Protein AF-A0A392SHP5-F1 (afdb_monomer_lite)

Radius of gyration: 16.75 Å; chains: 1; bounding box: 42×37×48 Å

Foldseek 3Di:
DDPPPCPPDWDKDWFKFWKWFDDDPVDTAIWMWGHDPPWIWIGGPVDIDTDDPVVVVPQCDDPDPPPPGSIHGDDIDIDTPPDD

pLDDT: mean 80.72, std 15.35, range [43.25, 95.69]

Secondary structure (DSSP, 8-state):
-----------EEEEEEEEEEEEETTEEEEEEEEEETTEEEEEETTEEEEE-HHHHHHTT--SSTT----EEEEEEEEEETT--

InterPro domains:
  IPR001394 Peptidase C19, ubiquitin carboxyl-terminal hydrolase [PF00443] (5-78)
  IPR018200 Ubiquitin specific protease, conserved site [PS00973] (12-30)
  IPR028889 Ubiquitin specific protease UPS, catalytic domain [PS50235] (1-81)
  IPR038765 Papain-like cysteine peptidase superfamily [SSF54001] (5-80)
  IPR050164 Ubiquitin carboxyl-terminal hydrolases [PTHR24006] (12-82)

Sequence (84 aa):
MSDTDEEADIEYSLFAVVVHVGSGPNHGHYVCLVKNHNHWLCFDDETVEAVDESSVQTFFGSTQDFNNNTDHGYILFYESINRN

Structure (mmCIF, N/CA/C/O backbone):
data_AF-A0A392SHP5-F1
#
_entry.id   AF-A0A392SHP5-F1
#
loop_
_atom_site.group_PDB
_atom_site.id
_atom_site.type_symbol
_atom_site.label_atom_id
_atom_site.label_alt_id
_atom_site.label_comp_id
_atom_site.label_asym_id
_atom_site.label_entity_id
_atom_site.label_seq_id
_atom_site.pdbx_PDB_ins_code
_atom_site.Cartn_x
_atom_site.Cartn_y
_atom_site.Cartn_z
_atom_site.occupancy
_atom_site.B_iso_or_equiv
_atom_site.auth_seq_id
_atom_site.auth_comp_id
_atom_site.auth_asym_id
_atom_site.auth_atom_id
_atom_site.pdbx_PDB_model_num
ATOM 1 N N . MET A 1 1 ? -21.871 24.899 34.501 1.00 43.25 1 MET A N 1
ATOM 2 C CA . MET A 1 1 ? -21.898 24.738 33.037 1.00 43.25 1 MET A CA 1
ATOM 3 C C . MET A 1 1 ? -20.814 23.731 32.738 1.00 43.25 1 MET A C 1
ATOM 5 O O . MET A 1 1 ? -19.654 24.046 32.949 1.00 43.25 1 MET A O 1
ATOM 9 N N . SER A 1 2 ? -21.210 22.480 32.523 1.00 45.53 2 SER A N 1
ATOM 10 C CA . SER A 1 2 ? -20.308 21.353 32.298 1.00 45.53 2 SER A CA 1
ATOM 11 C C . SER A 1 2 ? -20.144 21.192 30.795 1.00 45.53 2 SER A C 1
ATOM 13 O O . SER A 1 2 ? -21.026 20.633 30.147 1.00 45.53 2 SER A O 1
ATOM 15 N N . ASP A 1 3 ? -19.047 21.721 30.265 1.00 53.59 3 ASP A N 1
ATOM 16 C CA . ASP A 1 3 ? -18.550 21.365 28.938 1.00 53.59 3 ASP A CA 1
ATOM 17 C C . ASP A 1 3 ? -18.002 19.934 29.023 1.00 53.59 3 ASP A C 1
ATOM 19 O O . ASP A 1 3 ? -16.815 19.704 29.239 1.00 53.59 3 ASP A O 1
ATOM 23 N N . THR A 1 4 ? -18.902 18.956 28.973 1.00 55.47 4 THR A N 1
ATOM 24 C CA . THR A 1 4 ? -18.566 17.564 28.669 1.00 55.47 4 THR A CA 1
ATOM 25 C C . THR A 1 4 ? -19.112 17.284 27.283 1.00 55.47 4 THR A C 1
ATOM 27 O O . THR A 1 4 ? -20.098 16.566 27.126 1.00 55.47 4 THR A O 1
ATOM 30 N N . ASP A 1 5 ? -18.504 17.914 26.280 1.00 57.53 5 ASP A N 1
ATOM 31 C CA . ASP A 1 5 ? -18.524 17.369 24.929 1.00 57.53 5 ASP A CA 1
ATOM 32 C C . ASP A 1 5 ? -17.672 16.097 24.974 1.00 57.53 5 ASP A C 1
ATOM 34 O O . ASP A 1 5 ? -16.460 16.106 24.763 1.00 57.53 5 ASP A O 1
ATOM 38 N N . GLU A 1 6 ? -18.312 14.997 25.370 1.00 59.78 6 GLU A N 1
ATOM 39 C CA . GLU A 1 6 ? -17.809 13.646 25.161 1.00 59.78 6 GLU A CA 1
ATOM 40 C C . GLU A 1 6 ? -17.827 13.379 23.648 1.00 59.78 6 GLU A C 1
ATOM 42 O O . GLU A 1 6 ? -18.686 12.662 23.133 1.00 59.78 6 GLU A O 1
ATOM 47 N N . GLU A 1 7 ? -16.891 13.969 22.901 1.00 62.91 7 GLU A N 1
ATOM 48 C CA . GLU A 1 7 ? -16.461 13.373 21.639 1.00 62.91 7 GLU A CA 1
ATOM 49 C C . GLU A 1 7 ? -15.792 12.047 22.007 1.00 62.91 7 GLU A C 1
ATOM 51 O O . GLU A 1 7 ? -14.591 11.973 22.246 1.00 62.91 7 GLU A O 1
ATOM 56 N N . ALA A 1 8 ? -16.611 11.006 22.173 1.00 72.25 8 ALA A N 1
ATOM 57 C CA . ALA A 1 8 ? -16.132 9.656 22.406 1.00 72.25 8 ALA A CA 1
ATOM 58 C C . ALA A 1 8 ? -15.137 9.296 21.297 1.00 72.25 8 ALA A C 1
ATOM 60 O O . ALA A 1 8 ? -15.441 9.491 20.117 1.00 72.25 8 ALA A O 1
ATOM 61 N N . ASP A 1 9 ? -13.967 8.777 21.679 1.00 81.88 9 ASP A N 1
ATOM 62 C CA . ASP A 1 9 ? -12.938 8.355 20.732 1.00 81.88 9 ASP A CA 1
ATOM 63 C C . ASP A 1 9 ? -13.558 7.444 19.661 1.00 81.88 9 ASP A C 1
ATOM 65 O O . ASP A 1 9 ? -14.134 6.391 19.955 1.00 81.88 9 ASP A O 1
ATOM 69 N N . ILE A 1 10 ? -13.465 7.868 18.399 1.00 85.88 10 ILE A N 1
ATOM 70 C CA . ILE A 1 10 ? -13.959 7.086 17.269 1.00 85.88 10 ILE A CA 1
ATOM 71 C C . ILE A 1 10 ? -12.813 6.214 16.773 1.00 85.88 10 ILE A C 1
ATOM 73 O O . ILE A 1 10 ? -11.832 6.709 16.220 1.00 85.88 10 ILE A O 1
ATOM 77 N N . GLU A 1 11 ? -12.959 4.905 16.944 1.00 90.56 11 GLU A N 1
ATOM 78 C CA . GLU A 1 11 ? -12.022 3.928 16.403 1.00 90.56 11 GLU A CA 1
ATOM 79 C C . GLU A 1 11 ? -12.236 3.744 14.894 1.00 90.56 11 GLU A C 1
ATOM 81 O O . GLU A 1 11 ? -13.373 3.656 14.408 1.00 90.56 11 GLU A O 1
ATOM 86 N N . TYR A 1 12 ? -11.128 3.669 14.159 1.00 91.75 12 TYR A N 1
ATOM 87 C CA . TYR A 1 12 ? -11.107 3.467 12.719 1.00 91.75 12 TYR A CA 1
ATOM 88 C C . TYR A 1 12 ? -10.250 2.255 12.350 1.00 91.75 12 TYR A C 1
ATOM 90 O O . TYR A 1 12 ? -9.143 2.089 12.861 1.00 91.75 12 TYR A O 1
ATOM 98 N N . SER A 1 13 ? -10.738 1.449 11.410 1.00 91.31 13 SER A N 1
ATOM 99 C CA . SER A 1 13 ? -10.006 0.327 10.823 1.00 91.31 13 SER A CA 1
ATOM 100 C C . SER A 1 13 ? -9.518 0.694 9.425 1.00 91.31 13 SER A C 1
ATOM 102 O O . SER A 1 13 ? -10.271 1.250 8.623 1.00 91.31 13 SER A O 1
ATOM 104 N N . LEU A 1 14 ? -8.253 0.392 9.127 1.00 91.19 14 LEU A N 1
ATOM 105 C CA . LEU A 1 14 ? -7.710 0.525 7.777 1.00 91.19 14 LEU A CA 1
ATOM 106 C C . LEU A 1 14 ? -8.269 -0.602 6.908 1.00 91.19 14 LEU A C 1
ATOM 108 O O . LEU A 1 14 ? -8.053 -1.778 7.212 1.00 91.19 14 LEU A O 1
ATOM 112 N N . PHE A 1 15 ? -8.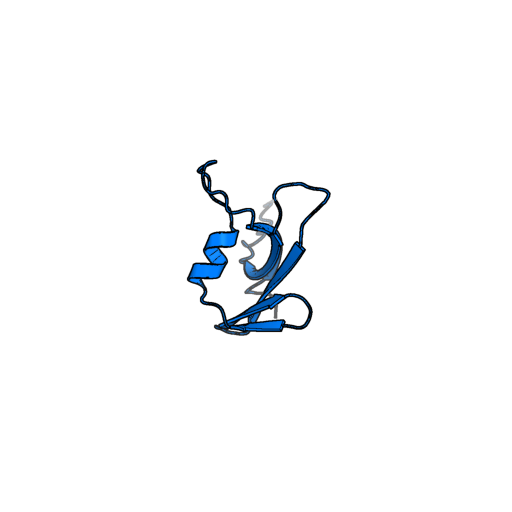920 -0.247 5.803 1.00 92.88 15 PHE A N 1
ATOM 113 C CA . PHE A 1 15 ? -9.468 -1.233 4.870 1.00 92.88 15 PHE A CA 1
ATOM 114 C C . PHE A 1 15 ? -8.970 -1.056 3.435 1.00 92.88 15 PHE A C 1
ATOM 116 O O . PHE A 1 15 ? 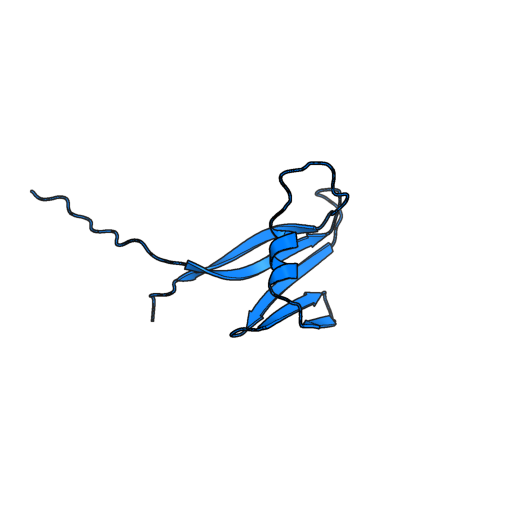-9.110 -1.984 2.648 1.00 92.88 15 PHE A O 1
ATOM 123 N N . 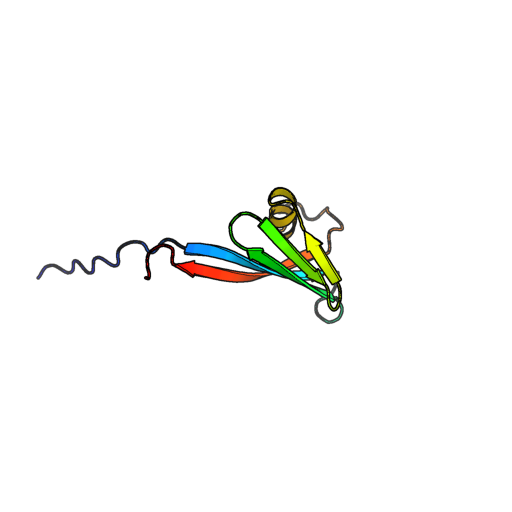ALA A 1 16 ? -8.370 0.080 3.067 1.00 93.81 16 ALA A N 1
ATOM 124 C CA . ALA A 1 16 ? -7.700 0.197 1.775 1.00 93.81 16 ALA A CA 1
ATOM 125 C C . ALA A 1 16 ? -6.516 1.169 1.786 1.00 93.81 16 ALA A C 1
ATOM 127 O O . ALA A 1 16 ? -6.483 2.131 2.555 1.00 93.81 16 ALA A O 1
ATOM 128 N N . VAL A 1 17 ? -5.548 0.924 0.905 1.00 93.06 17 VAL A N 1
ATOM 129 C CA . VAL A 1 17 ? -4.360 1.758 0.699 1.00 93.06 17 VAL A CA 1
ATOM 130 C C . VAL A 1 17 ? -4.093 1.876 -0.794 1.00 93.06 17 VAL A C 1
ATOM 132 O O . VAL A 1 17 ? -3.939 0.869 -1.478 1.00 93.06 17 VAL A O 1
ATOM 135 N N . VAL A 1 18 ? -3.980 3.102 -1.294 1.00 93.12 18 VAL A N 1
ATOM 136 C CA . VAL A 1 18 ? -3.396 3.359 -2.615 1.00 93.12 18 VAL A CA 1
ATOM 137 C C . VAL A 1 18 ? -1.896 3.513 -2.435 1.00 93.12 18 VAL A C 1
ATOM 139 O O . VAL A 1 18 ? -1.446 4.363 -1.663 1.00 93.12 18 VAL A O 1
ATOM 142 N N . VAL A 1 19 ? -1.135 2.697 -3.150 1.00 91.50 19 VAL A N 1
ATOM 143 C CA . VAL A 1 19 ? 0.325 2.671 -3.124 1.00 91.50 19 VAL A CA 1
ATOM 144 C C . VAL A 1 19 ? 0.840 3.318 -4.400 1.00 91.50 19 VAL A C 1
ATOM 146 O O . VAL A 1 19 ? 0.405 2.969 -5.494 1.00 91.50 19 VAL A O 1
ATOM 149 N N . HIS A 1 20 ? 1.770 4.255 -4.256 1.00 90.75 20 HIS A N 1
ATOM 150 C CA . HIS A 1 20 ? 2.568 4.756 -5.365 1.00 90.75 20 HIS A CA 1
ATOM 151 C C . HIS A 1 20 ? 3.853 3.936 -5.463 1.00 90.75 20 HIS A C 1
ATOM 153 O O . HIS A 1 20 ? 4.621 3.892 -4.505 1.00 90.75 20 HIS A O 1
ATOM 159 N N . VAL A 1 21 ? 4.078 3.323 -6.618 1.00 89.19 21 VAL A N 1
ATOM 160 C CA . VAL A 1 21 ? 5.263 2.548 -6.986 1.00 89.19 21 VAL A CA 1
ATOM 161 C C . VAL A 1 21 ? 6.100 3.409 -7.925 1.00 89.19 21 VAL A C 1
ATOM 163 O O . VAL A 1 21 ? 5.832 3.504 -9.124 1.00 89.19 21 VAL A O 1
ATOM 166 N N . GLY A 1 22 ? 7.098 4.102 -7.390 1.00 85.94 22 GLY A N 1
ATOM 167 C CA . GLY A 1 22 ? 7.963 4.954 -8.201 1.00 85.94 22 GLY A CA 1
ATOM 168 C C . GLY A 1 22 ? 8.912 5.817 -7.383 1.00 85.94 22 GLY A C 1
ATOM 169 O O . GLY A 1 22 ? 8.608 6.240 -6.272 1.00 85.94 22 GLY A O 1
ATOM 170 N N . SER A 1 23 ? 10.085 6.096 -7.947 1.00 80.06 23 SER A N 1
ATOM 171 C CA . SER A 1 23 ? 11.138 6.883 -7.292 1.00 80.06 23 SER A CA 1
ATOM 172 C C . SER A 1 23 ? 10.951 8.398 -7.415 1.00 80.06 23 SER A C 1
ATOM 174 O O . SER A 1 23 ? 11.637 9.158 -6.732 1.00 80.06 23 SER A O 1
ATOM 176 N N . GLY A 1 24 ? 10.053 8.857 -8.291 1.00 79.38 24 GLY A N 1
ATOM 177 C CA . GLY A 1 24 ? 9.804 10.273 -8.541 1.00 79.38 24 GLY A CA 1
ATOM 178 C C . GLY A 1 24 ? 8.318 10.629 -8.458 1.00 79.38 24 GLY A C 1
ATOM 179 O O . GLY A 1 24 ? 7.469 9.782 -8.702 1.00 79.38 24 GLY A O 1
ATOM 180 N N . PRO A 1 25 ? 7.976 11.896 -8.178 1.00 79.69 25 PRO A N 1
ATOM 181 C CA . PRO A 1 25 ? 6.583 12.316 -7.994 1.00 79.69 25 PRO A CA 1
ATOM 182 C C . PRO A 1 25 ? 5.783 12.423 -9.303 1.00 79.69 25 PRO A C 1
ATOM 184 O O . PRO A 1 25 ? 4.561 12.456 -9.273 1.00 79.69 25 PRO A O 1
ATOM 187 N N . ASN A 1 26 ? 6.465 12.527 -10.450 1.00 83.94 26 ASN A N 1
ATOM 188 C CA . ASN A 1 26 ? 5.831 12.727 -11.761 1.00 83.94 26 ASN A CA 1
ATOM 189 C C . ASN A 1 26 ? 5.739 11.439 -12.590 1.00 83.94 26 ASN A C 1
ATOM 191 O O . ASN A 1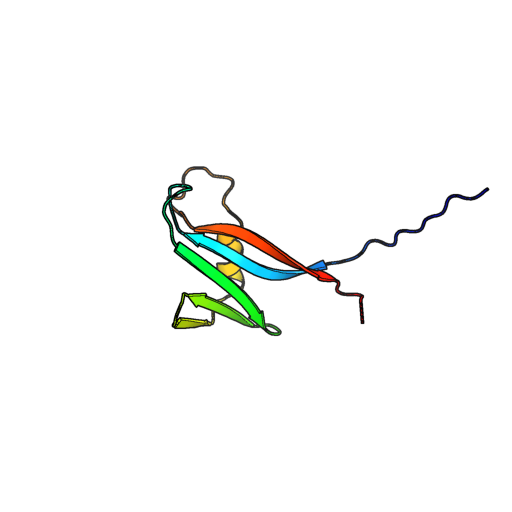 26 ? 5.199 11.463 -13.695 1.00 83.94 26 ASN A O 1
ATOM 195 N N . HIS A 1 27 ? 6.345 10.348 -12.117 1.00 81.81 27 HIS A N 1
ATOM 196 C CA . HIS A 1 27 ? 6.392 9.088 -12.841 1.00 81.81 27 HIS A CA 1
ATOM 197 C C . HIS A 1 27 ? 6.448 7.925 -11.857 1.00 81.81 27 HIS A C 1
ATOM 199 O O . HIS A 1 27 ? 7.372 7.826 -11.049 1.00 81.81 27 HIS A O 1
ATOM 205 N N . GLY A 1 28 ? 5.464 7.049 -11.976 1.00 88.94 28 GLY A N 1
ATOM 206 C CA . GLY A 1 28 ? 5.284 5.868 -11.158 1.00 88.94 28 GLY A CA 1
ATOM 207 C C . GLY A 1 28 ? 4.001 5.162 -11.565 1.00 88.94 28 GLY A C 1
ATOM 208 O O . GLY A 1 28 ? 3.360 5.536 -12.552 1.00 88.94 28 GLY A O 1
ATOM 209 N N . HIS A 1 29 ? 3.649 4.145 -10.797 1.00 92.62 29 HIS A N 1
ATOM 210 C CA . HIS A 1 29 ? 2.468 3.322 -10.991 1.00 92.62 29 HIS A CA 1
ATOM 211 C C . HIS A 1 29 ? 1.626 3.308 -9.720 1.00 92.62 29 HIS A C 1
ATOM 213 O O . HIS A 1 29 ? 2.172 3.396 -8.622 1.00 92.62 29 HIS A O 1
ATOM 219 N N . TYR A 1 30 ? 0.306 3.229 -9.853 1.00 92.88 30 TYR A N 1
ATOM 220 C CA . TYR A 1 30 ? -0.589 3.202 -8.701 1.00 92.88 30 TYR A CA 1
ATOM 221 C C . TYR A 1 30 ? -1.300 1.864 -8.622 1.00 92.88 30 TYR A C 1
ATOM 223 O O . TYR A 1 30 ? -2.036 1.494 -9.531 1.00 92.88 30 TYR A O 1
ATOM 231 N N . VAL A 1 31 ? -1.135 1.194 -7.487 1.00 94.25 31 VAL A N 1
ATOM 232 C CA . VAL A 1 31 ? -1.855 -0.039 -7.155 1.00 94.25 31 VAL A CA 1
ATOM 233 C C . VAL A 1 31 ? -2.697 0.178 -5.904 1.00 94.25 31 VAL A C 1
ATOM 235 O O . VAL A 1 31 ? -2.426 1.077 -5.100 1.00 94.25 31 VAL A O 1
ATOM 238 N N . CYS A 1 32 ? -3.743 -0.625 -5.730 1.00 94.50 32 CYS A N 1
ATOM 239 C CA . CYS A 1 32 ? -4.647 -0.512 -4.590 1.00 94.50 32 CYS A CA 1
ATOM 240 C C . CYS A 1 32 ? -4.680 -1.812 -3.789 1.00 94.50 32 CYS A C 1
ATOM 242 O O . CYS A 1 32 ? -5.013 -2.870 -4.312 1.00 94.50 32 CYS A O 1
ATOM 244 N N . LEU A 1 33 ? -4.381 -1.725 -2.499 1.00 93.81 33 LEU A N 1
ATOM 245 C CA . LEU A 1 33 ? -4.567 -2.811 -1.547 1.00 93.81 33 LEU A CA 1
ATOM 246 C C . LEU A 1 33 ? -5.914 -2.617 -0.873 1.00 93.81 33 LEU A C 1
ATOM 248 O O . LEU A 1 33 ? -6.143 -1.575 -0.265 1.00 93.81 33 LEU A O 1
ATOM 252 N N . VAL A 1 34 ? -6.795 -3.608 -0.949 1.00 94.88 34 VAL A N 1
ATOM 253 C CA . VAL A 1 34 ? -8.125 -3.551 -0.335 1.00 94.88 34 VAL A CA 1
ATOM 254 C C . VAL A 1 34 ? -8.337 -4.780 0.536 1.00 94.88 34 VAL A C 1
ATOM 256 O O . VAL A 1 34 ? -8.137 -5.916 0.103 1.00 94.88 34 VAL A O 1
ATOM 259 N N . LYS A 1 35 ? -8.764 -4.548 1.772 1.00 93.00 35 LYS A N 1
ATOM 260 C CA . LYS A 1 35 ? -9.165 -5.569 2.726 1.00 93.00 35 LYS A CA 1
ATOM 261 C C . LYS A 1 35 ? -10.615 -5.940 2.465 1.00 93.00 35 LYS A C 1
ATOM 263 O O . LYS A 1 35 ? -11.518 -5.115 2.562 1.00 93.00 35 LYS A O 1
ATOM 268 N N . ASN A 1 36 ? -10.835 -7.207 2.158 1.00 89.19 36 ASN A N 1
ATOM 269 C CA . ASN A 1 36 ? -12.150 -7.810 2.090 1.00 89.19 36 ASN A CA 1
ATOM 270 C C . ASN A 1 36 ? -12.251 -8.860 3.202 1.00 89.19 36 ASN A C 1
ATOM 272 O O . ASN A 1 36 ? -11.607 -9.910 3.140 1.00 89.19 36 ASN A O 1
ATOM 276 N N . HIS A 1 37 ? -13.052 -8.574 4.229 1.00 86.25 37 HIS A N 1
ATOM 277 C CA . HIS A 1 37 ? -13.109 -9.360 5.466 1.00 86.25 37 HIS A CA 1
ATOM 278 C C . HIS A 1 37 ? -11.715 -9.495 6.122 1.00 86.25 37 HIS A C 1
ATOM 280 O O . HIS A 1 37 ? -11.167 -8.524 6.638 1.00 86.25 37 HIS A O 1
ATOM 286 N N . ASN A 1 38 ? -11.120 -10.691 6.080 1.00 86.19 38 ASN A N 1
ATOM 287 C CA . ASN A 1 38 ? -9.796 -11.000 6.630 1.00 86.19 38 ASN A CA 1
ATOM 288 C C . ASN A 1 38 ? -8.740 -11.261 5.547 1.00 86.19 38 ASN A C 1
ATOM 290 O O . ASN A 1 38 ? -7.652 -11.739 5.859 1.00 86.19 38 ASN A O 1
ATOM 294 N N . HIS A 1 39 ? -9.052 -10.959 4.287 1.00 90.75 39 HIS A N 1
ATOM 295 C CA . HIS A 1 39 ? -8.155 -11.173 3.159 1.00 90.75 39 HIS A CA 1
ATOM 296 C C . HIS A 1 39 ? -7.816 -9.845 2.503 1.00 90.75 39 HIS A C 1
ATOM 298 O O . HIS A 1 39 ? -8.703 -9.039 2.221 1.00 90.75 39 HIS A O 1
ATOM 304 N N . TRP A 1 40 ? -6.534 -9.630 2.240 1.00 94.44 40 TRP A N 1
ATOM 305 C CA . TRP A 1 40 ? -6.083 -8.492 1.462 1.00 94.44 40 TRP A CA 1
ATOM 306 C C . TRP A 1 40 ? -5.953 -8.885 -0.002 1.00 94.44 40 TRP A C 1
ATOM 308 O O . TRP A 1 40 ? -5.493 -9.978 -0.339 1.00 94.44 40 TRP A O 1
ATOM 318 N N . LEU A 1 41 ? -6.392 -7.983 -0.866 1.00 94.81 41 LEU A N 1
ATOM 319 C CA . LEU A 1 41 ? -6.321 -8.113 -2.309 1.00 94.81 41 LEU A CA 1
ATOM 320 C C . LEU A 1 41 ? -5.520 -6.933 -2.850 1.00 94.81 41 LEU A C 1
ATOM 322 O O . LEU A 1 41 ? -5.807 -5.788 -2.501 1.00 94.81 41 LEU A O 1
ATOM 326 N N . CYS A 1 42 ? -4.531 -7.214 -3.687 1.00 94.25 42 CYS A N 1
ATOM 327 C CA . CYS A 1 42 ? -3.838 -6.219 -4.487 1.00 94.25 42 CYS A CA 1
ATOM 328 C C . CYS A 1 42 ? -4.530 -6.110 -5.842 1.00 94.25 42 CYS A C 1
ATOM 330 O O . CYS A 1 42 ? -4.700 -7.113 -6.534 1.00 94.25 42 CYS A O 1
ATOM 332 N N . PHE A 1 43 ? -4.939 -4.898 -6.190 1.00 95.69 43 PHE A N 1
ATOM 333 C CA . PHE A 1 43 ? -5.472 -4.524 -7.488 1.00 95.69 43 PHE A CA 1
ATOM 334 C C . PHE A 1 43 ? -4.394 -3.740 -8.230 1.00 95.69 43 PHE A C 1
ATOM 336 O O . PHE A 1 43 ? -4.070 -2.611 -7.849 1.00 95.69 43 PHE A O 1
ATOM 343 N N . ASP A 1 44 ? -3.862 -4.354 -9.279 1.00 94.50 44 ASP A N 1
ATOM 344 C CA . ASP A 1 44 ? -2.871 -3.780 -10.181 1.00 94.50 44 ASP A CA 1
ATOM 345 C C . ASP A 1 44 ? -3.449 -3.822 -11.604 1.00 94.50 44 ASP A C 1
ATOM 347 O O . ASP A 1 44 ? -3.426 -4.856 -12.278 1.00 94.50 44 ASP A O 1
ATOM 351 N N . ASP A 1 45 ? -4.066 -2.707 -12.004 1.00 95.25 45 ASP A N 1
ATOM 352 C CA . ASP A 1 45 ? -4.818 -2.531 -13.248 1.00 95.25 45 ASP A CA 1
ATOM 353 C C . ASP A 1 45 ? -5.827 -3.665 -13.527 1.00 95.25 45 ASP A C 1
ATOM 355 O O . ASP A 1 45 ? -6.906 -3.733 -12.933 1.00 95.25 45 ASP A O 1
ATOM 359 N N . GLU A 1 46 ? -5.498 -4.551 -14.462 1.00 94.81 46 GLU A N 1
ATOM 360 C CA . GLU A 1 46 ? -6.309 -5.696 -14.886 1.00 94.81 46 GLU A CA 1
ATOM 361 C C . GLU A 1 46 ? -6.088 -6.960 -14.044 1.00 94.81 46 GLU A C 1
ATOM 363 O O . GLU A 1 46 ? -6.802 -7.954 -14.214 1.00 94.81 46 GLU A O 1
ATOM 368 N N . THR A 1 47 ? -5.114 -6.932 -13.136 1.00 94.50 47 THR A N 1
ATOM 369 C CA . THR A 1 47 ? -4.721 -8.066 -12.300 1.00 94.50 47 THR A CA 1
ATOM 370 C C . THR A 1 47 ? -5.188 -7.888 -10.859 1.00 94.50 47 THR A C 1
ATOM 372 O O . THR A 1 47 ? -5.192 -6.791 -10.297 1.00 94.50 47 THR A O 1
ATOM 375 N N . VAL A 1 48 ? -5.628 -8.996 -10.258 1.00 95.56 48 VAL A N 1
ATOM 376 C CA . VAL A 1 48 ? -6.068 -9.043 -8.862 1.00 95.56 48 VAL A CA 1
ATOM 377 C C . VAL A 1 48 ? -5.443 -10.253 -8.194 1.00 95.56 48 VAL A C 1
ATOM 379 O O . VAL A 1 48 ? -5.673 -11.388 -8.620 1.00 95.56 48 VAL A O 1
ATOM 382 N N . GLU A 1 49 ? -4.688 -10.014 -7.129 1.00 94.50 49 GLU A N 1
ATOM 383 C CA . GLU A 1 49 ? -3.954 -11.054 -6.412 1.00 94.50 49 GLU A CA 1
ATOM 384 C C . GLU A 1 49 ? -4.231 -10.996 -4.911 1.00 94.50 49 GLU A C 1
ATOM 386 O O . GLU A 1 49 ? -4.385 -9.926 -4.325 1.00 94.50 49 GLU A O 1
ATOM 391 N N . ALA A 1 50 ? -4.300 -12.162 -4.268 1.00 93.38 50 ALA A N 1
ATOM 392 C CA . ALA A 1 50 ? -4.372 -12.231 -2.815 1.00 93.38 50 ALA A CA 1
ATOM 393 C C . ALA A 1 50 ? -2.989 -11.968 -2.215 1.00 93.38 50 ALA A C 1
ATOM 395 O O . ALA A 1 50 ? -1.999 -12.543 -2.665 1.00 93.38 50 ALA A O 1
ATOM 396 N N . VAL A 1 51 ? -2.934 -11.136 -1.177 1.00 91.00 51 VAL A N 1
ATOM 397 C CA . VAL A 1 51 ? -1.689 -10.793 -0.484 1.00 91.00 51 VAL A CA 1
ATOM 398 C C . VAL A 1 51 ? -1.829 -10.991 1.018 1.00 91.00 51 VAL A C 1
ATOM 400 O O . VAL A 1 51 ? -2.905 -10.825 1.595 1.00 91.00 51 VAL A O 1
ATOM 403 N N . ASP A 1 52 ? -0.721 -11.348 1.661 1.00 88.94 52 ASP A N 1
ATOM 404 C CA . ASP A 1 52 ? -0.662 -11.454 3.114 1.00 88.94 52 ASP A CA 1
ATOM 405 C C . ASP A 1 52 ? -0.686 -10.070 3.772 1.00 88.94 52 ASP A C 1
ATOM 407 O O . ASP A 1 52 ? -0.097 -9.104 3.284 1.00 88.94 52 ASP A O 1
ATOM 411 N N . GLU A 1 53 ? -1.325 -9.977 4.939 1.00 85.94 53 GLU A N 1
ATOM 412 C CA . GLU A 1 53 ? -1.412 -8.728 5.707 1.00 85.94 53 GLU A CA 1
ATOM 413 C C . GLU A 1 53 ? -0.029 -8.193 6.120 1.00 85.94 53 GLU A C 1
ATOM 415 O O . GLU A 1 53 ? 0.173 -6.982 6.187 1.00 85.94 53 GLU A O 1
ATOM 420 N N . SER A 1 54 ? 0.956 -9.073 6.324 1.00 83.81 54 SER A N 1
ATOM 421 C CA . SER A 1 54 ? 2.347 -8.680 6.583 1.00 83.81 54 SER A CA 1
ATOM 422 C C . SER A 1 54 ? 2.958 -7.906 5.411 1.00 83.81 54 SER A C 1
ATOM 424 O O . SER A 1 54 ? 3.706 -6.955 5.633 1.00 83.81 54 SER A O 1
ATOM 426 N N . SER A 1 55 ? 2.604 -8.262 4.175 1.00 77.88 55 SER A N 1
ATOM 427 C CA . SER A 1 55 ? 3.033 -7.552 2.969 1.00 77.88 55 SER A CA 1
ATOM 428 C C . SER A 1 55 ? 2.407 -6.163 2.899 1.00 77.88 55 SER A C 1
ATOM 430 O O . SER A 1 55 ? 3.091 -5.213 2.534 1.00 77.88 55 SER A O 1
ATOM 432 N N . VAL A 1 56 ? 1.155 -5.999 3.340 1.00 81.06 56 VAL A N 1
ATOM 433 C CA . VAL A 1 56 ? 0.485 -4.685 3.394 1.00 81.06 56 VAL A CA 1
ATOM 434 C C . VAL A 1 56 ? 1.252 -3.700 4.282 1.00 81.06 56 VAL A C 1
ATOM 436 O O . VAL A 1 56 ? 1.415 -2.533 3.933 1.00 81.06 56 VAL A O 1
ATOM 439 N N . GLN A 1 57 ? 1.803 -4.183 5.398 1.00 77.00 57 GLN A N 1
ATOM 440 C CA . GLN A 1 57 ? 2.585 -3.354 6.318 1.00 77.00 57 GLN A CA 1
ATOM 441 C C . GLN A 1 57 ? 3.895 -2.842 5.709 1.00 77.00 57 GLN A C 1
ATOM 443 O O . GLN A 1 57 ? 4.410 -1.813 6.145 1.00 77.00 57 GLN A O 1
ATOM 448 N N . THR A 1 58 ? 4.428 -3.511 4.682 1.00 75.19 58 THR A N 1
ATOM 449 C CA . THR A 1 58 ? 5.653 -3.057 4.003 1.00 75.19 58 THR A C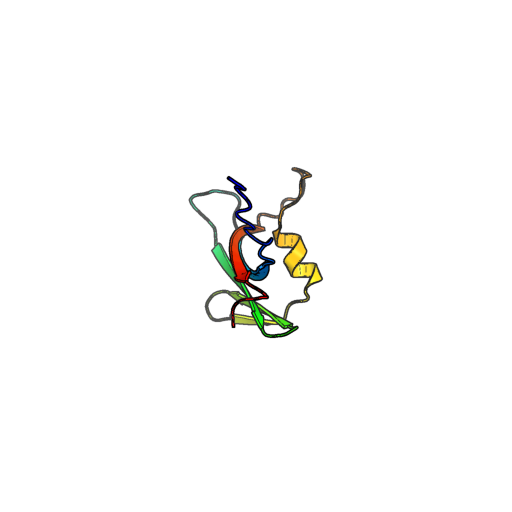A 1
ATOM 450 C C . THR A 1 58 ? 5.446 -1.769 3.203 1.00 75.19 58 THR A C 1
ATOM 452 O O . THR A 1 58 ? 6.402 -1.019 3.003 1.00 75.19 58 THR A O 1
ATOM 455 N N . PHE A 1 59 ? 4.198 -1.455 2.836 1.00 70.94 59 PHE A N 1
ATOM 456 C CA . PHE A 1 59 ? 3.834 -0.227 2.126 1.00 70.94 59 PHE A CA 1
ATOM 457 C C . PHE A 1 59 ? 3.631 0.976 3.053 1.00 70.94 59 PHE A C 1
ATOM 459 O O . PHE A 1 59 ? 3.519 2.102 2.571 1.00 70.94 59 PHE A O 1
ATOM 466 N N . PHE A 1 60 ? 3.626 0.791 4.379 1.00 72.88 60 PHE A N 1
ATOM 467 C CA . PHE A 1 60 ? 3.519 1.900 5.342 1.00 72.88 60 PHE A CA 1
ATOM 468 C C . PHE A 1 60 ? 4.753 2.817 5.353 1.00 72.88 60 PHE A C 1
ATOM 470 O O . PHE A 1 60 ? 4.756 3.848 6.024 1.00 72.88 60 PHE A O 1
ATOM 477 N N . GLY A 1 61 ? 5.780 2.466 4.577 1.00 62.25 61 GLY A N 1
ATOM 478 C CA . GLY A 1 61 ? 7.047 3.172 4.518 1.00 62.25 61 GLY A CA 1
ATOM 479 C C . GLY A 1 61 ? 8.028 2.661 5.572 1.00 62.25 61 GLY A C 1
ATOM 480 O O . GLY A 1 61 ? 7.662 2.073 6.587 1.00 62.25 61 GLY A O 1
ATOM 481 N N . SER A 1 62 ? 9.313 2.874 5.309 1.00 57.81 62 SER A N 1
ATOM 482 C CA . SER A 1 62 ? 10.404 2.576 6.237 1.00 57.81 62 SER A CA 1
ATOM 483 C C . SER A 1 62 ? 11.005 3.892 6.716 1.00 57.81 62 SER A C 1
ATOM 485 O O . SER A 1 62 ? 11.267 4.776 5.909 1.00 57.81 62 SER A O 1
ATOM 487 N N . THR A 1 63 ? 11.275 4.014 8.017 1.00 56.19 63 THR A N 1
ATOM 488 C CA . THR A 1 63 ? 12.040 5.144 8.579 1.00 56.19 63 THR A CA 1
ATOM 489 C C . THR A 1 63 ? 13.534 5.069 8.260 1.00 56.19 63 THR A C 1
ATOM 491 O O . THR A 1 63 ? 14.277 5.994 8.571 1.00 56.19 63 THR A O 1
ATOM 494 N N . GLN A 1 64 ? 13.993 3.963 7.668 1.00 52.12 64 GLN A N 1
ATOM 495 C CA . GLN A 1 64 ? 15.351 3.822 7.157 1.00 52.12 64 GLN A CA 1
ATOM 496 C C . GLN A 1 64 ? 15.363 4.168 5.667 1.00 52.12 64 GLN A C 1
ATOM 498 O O . GLN A 1 64 ? 14.843 3.397 4.859 1.00 52.12 64 GLN A O 1
ATOM 503 N N . ASP A 1 65 ? 16.015 5.285 5.332 1.00 50.97 65 ASP A N 1
ATOM 504 C C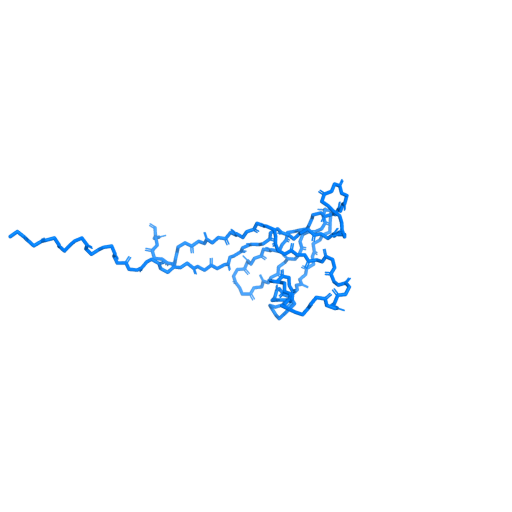A . ASP A 1 65 ? 16.198 5.875 3.990 1.00 50.97 65 ASP A CA 1
ATOM 505 C C . ASP A 1 65 ? 16.918 4.967 2.957 1.00 50.97 65 ASP A C 1
ATOM 507 O O . ASP A 1 65 ? 17.305 5.421 1.883 1.00 50.97 65 ASP A O 1
ATOM 511 N N . PHE A 1 66 ? 17.152 3.686 3.270 1.00 47.00 66 PHE A N 1
ATOM 512 C CA . PHE A 1 66 ? 18.055 2.794 2.530 1.00 47.00 66 PHE A CA 1
ATOM 513 C C . PHE A 1 66 ? 17.389 1.594 1.860 1.00 47.00 66 PHE A C 1
ATOM 515 O O . PHE A 1 66 ? 18.072 0.823 1.184 1.00 47.00 66 PHE A O 1
ATOM 522 N N . ASN A 1 67 ? 16.077 1.425 1.999 1.00 49.88 67 ASN A N 1
ATOM 523 C CA . ASN A 1 67 ? 15.385 0.482 1.137 1.00 49.88 67 ASN A CA 1
ATOM 524 C C . ASN A 1 67 ? 15.089 1.196 -0.180 1.00 49.88 67 ASN A C 1
ATOM 526 O O . ASN A 1 67 ? 14.299 2.132 -0.202 1.00 49.88 67 ASN A O 1
ATOM 530 N N . ASN A 1 68 ? 15.657 0.703 -1.284 1.00 55.44 68 ASN A N 1
ATOM 531 C CA . ASN A 1 68 ? 15.258 1.036 -2.662 1.00 55.44 68 ASN A CA 1
ATOM 532 C C . ASN A 1 68 ? 13.783 0.667 -2.966 1.00 55.44 68 ASN A C 1
ATOM 534 O O . ASN A 1 68 ? 13.423 0.471 -4.123 1.00 55.44 68 ASN A O 1
ATOM 538 N N . ASN A 1 69 ? 12.949 0.498 -1.938 1.00 59.12 69 ASN A N 1
ATOM 539 C CA . ASN A 1 69 ? 11.547 0.190 -2.073 1.00 59.12 69 ASN A CA 1
ATOM 540 C C . ASN A 1 69 ? 10.836 1.491 -2.421 1.00 59.12 69 ASN A C 1
ATOM 542 O O . ASN A 1 69 ? 10.709 2.382 -1.584 1.00 59.12 69 ASN A O 1
ATOM 546 N N . THR A 1 70 ? 10.436 1.605 -3.677 1.00 66.50 70 THR A N 1
ATOM 547 C CA . THR A 1 70 ? 9.760 2.778 -4.234 1.00 66.50 70 THR A CA 1
ATOM 548 C C . THR A 1 70 ? 8.262 2.783 -3.957 1.00 66.50 70 THR A C 1
ATOM 550 O O . THR A 1 70 ? 7.538 3.602 -4.519 1.00 66.50 70 THR A O 1
ATOM 553 N N . ASP A 1 71 ? 7.813 1.848 -3.125 1.00 77.12 71 ASP A N 1
ATOM 554 C CA . ASP A 1 71 ? 6.419 1.503 -2.937 1.00 77.12 71 ASP A CA 1
ATOM 555 C C . ASP A 1 71 ? 5.966 2.139 -1.629 1.00 77.12 71 ASP A C 1
ATOM 557 O O . ASP A 1 71 ? 6.334 1.717 -0.526 1.00 77.12 71 ASP A O 1
ATOM 561 N N . HIS A 1 72 ? 5.214 3.225 -1.754 1.00 81.81 72 HIS A N 1
ATOM 562 C CA . HIS A 1 72 ? 4.823 4.058 -0.628 1.00 81.81 72 HIS A CA 1
ATOM 563 C C . HIS A 1 72 ? 3.309 4.216 -0.584 1.00 81.81 72 HIS A C 1
ATOM 565 O O . HIS A 1 72 ? 2.684 4.627 -1.564 1.00 81.81 72 HIS A O 1
ATOM 571 N N . GLY A 1 73 ? 2.717 3.918 0.573 1.00 85.06 73 GLY A N 1
ATOM 572 C CA . GLY A 1 73 ? 1.323 4.226 0.858 1.00 85.06 73 GLY A CA 1
ATOM 573 C C . GLY A 1 73 ? 1.084 5.725 0.704 1.00 85.06 73 GLY A C 1
ATOM 574 O O . GLY A 1 73 ? 1.684 6.536 1.407 1.00 85.06 73 GLY A O 1
ATOM 575 N N . TYR A 1 74 ? 0.229 6.086 -0.247 1.00 88.25 74 TYR A N 1
ATOM 576 C CA . TYR A 1 74 ? -0.019 7.468 -0.640 1.00 88.25 74 TYR A CA 1
ATOM 577 C C . TYR A 1 74 ? -1.362 7.975 -0.112 1.00 88.25 74 TYR A C 1
ATOM 579 O O . TYR A 1 74 ? -1.444 9.080 0.421 1.00 88.25 74 TYR A O 1
ATOM 587 N N . ILE A 1 75 ? -2.414 7.157 -0.213 1.00 92.25 75 ILE A N 1
ATOM 588 C CA . ILE A 1 75 ? -3.754 7.481 0.295 1.00 92.25 75 ILE A CA 1
ATOM 589 C C . ILE A 1 75 ? -4.244 6.306 1.133 1.00 92.25 75 ILE A C 1
ATOM 591 O O . ILE A 1 75 ? -4.249 5.171 0.661 1.00 92.25 75 ILE A O 1
ATOM 595 N N . LEU A 1 76 ? -4.662 6.584 2.367 1.00 92.94 76 LEU A N 1
ATOM 596 C CA . LEU A 1 76 ? -5.150 5.582 3.308 1.00 92.94 76 LEU A CA 1
ATOM 597 C C . LEU A 1 76 ? -6.651 5.770 3.527 1.00 92.94 76 LEU A C 1
ATOM 599 O O . LEU A 1 76 ? -7.106 6.876 3.826 1.00 92.94 76 LEU A O 1
ATOM 603 N N . PHE A 1 77 ? -7.407 4.684 3.399 1.00 93.38 77 PHE A N 1
ATOM 604 C CA . PHE A 1 77 ? -8.848 4.662 3.606 1.00 93.38 77 PHE A CA 1
ATOM 605 C C . PHE A 1 77 ? -9.175 3.930 4.899 1.00 93.38 77 PHE A C 1
ATOM 607 O O . PHE A 1 77 ? -8.869 2.747 5.074 1.00 93.38 77 PHE A O 1
ATOM 614 N N . TYR A 1 78 ? -9.830 4.664 5.787 1.00 92.69 78 TYR A N 1
ATOM 615 C CA . TYR A 1 78 ? -10.238 4.208 7.100 1.00 92.69 78 TYR A CA 1
ATOM 616 C C . TYR A 1 78 ? -11.761 4.225 7.204 1.00 92.69 78 TYR A C 1
ATOM 618 O O . TYR A 1 78 ? -12.402 5.196 6.800 1.00 92.69 78 TYR A O 1
ATOM 626 N N . GLU A 1 79 ? -12.337 3.169 7.768 1.00 91.75 79 GLU A N 1
ATOM 627 C CA . GLU A 1 79 ? -13.760 3.094 8.103 1.00 91.75 79 GLU A CA 1
ATOM 628 C C . GLU A 1 79 ? -13.943 3.113 9.620 1.00 91.75 79 GLU A C 1
ATOM 630 O O . GLU A 1 79 ? -13.113 2.586 10.359 1.00 91.75 79 GLU A O 1
ATOM 635 N N . SER A 1 80 ? -15.007 3.757 10.103 1.00 92.00 80 SER A N 1
ATOM 636 C CA . SER A 1 80 ? -15.303 3.781 11.536 1.00 92.00 80 SER A CA 1
ATOM 637 C C . SER A 1 80 ? -15.851 2.427 11.971 1.00 92.00 80 SER A C 1
ATOM 639 O O . SER A 1 80 ? -16.809 1.936 11.382 1.00 92.00 80 SER A O 1
ATOM 641 N N . ILE A 1 81 ? -15.297 1.863 13.044 1.00 87.12 81 ILE A N 1
ATOM 642 C CA . ILE A 1 81 ? -15.697 0.542 13.557 1.00 87.12 81 ILE A CA 1
ATOM 643 C C . ILE A 1 81 ? -17.085 0.591 14.229 1.00 87.12 81 ILE A C 1
ATOM 645 O O . ILE A 1 81 ? -17.760 -0.427 14.349 1.00 87.12 81 ILE A O 1
ATOM 649 N N . ASN A 1 82 ? -17.545 1.785 14.623 1.00 76.94 82 ASN A N 1
ATOM 650 C CA . ASN A 1 82 ? -18.725 1.966 15.474 1.00 76.94 82 ASN A CA 1
ATOM 651 C C . ASN A 1 82 ? -19.900 2.705 14.804 1.00 76.94 82 ASN A C 1
ATOM 653 O O . ASN A 1 82 ? -20.883 3.018 15.478 1.00 76.94 82 ASN A O 1
ATOM 657 N N . ARG A 1 83 ? -19.839 2.994 13.497 1.00 60.25 83 ARG A N 1
ATOM 658 C CA . ARG A 1 83 ? -20.979 3.554 12.747 1.00 60.25 83 ARG A CA 1
ATOM 659 C C . ARG A 1 83 ? -21.687 2.447 11.962 1.00 60.25 83 ARG A C 1
ATOM 661 O O . ARG A 1 83 ? -21.268 2.118 10.860 1.00 60.25 83 ARG A O 1
ATOM 668 N N . ASN A 1 84 ? -22.752 1.905 12.558 1.00 49.75 84 ASN A N 1
ATOM 669 C CA . ASN A 1 84 ? -23.790 1.148 11.843 1.00 49.75 84 ASN A CA 1
ATOM 670 C C . ASN A 1 84 ? -24.621 2.068 10.945 1.00 49.75 84 ASN A C 1
ATOM 672 O O . ASN A 1 84 ? -24.960 3.183 11.411 1.00 49.75 84 ASN A O 1
#

Organism: NCBI:txid97028